Protein AF-A0A1G2RKR9-F1 (afdb_monomer_lite)

Secondary structure (DSSP, 8-state):
----EEEEEEETTTSGGGHHHHHHHHHTT-HHHHSSS-HHHHHHHHHHHHH--TTTHHHHHHHHHHHHHHS--SS--EEEEETTEEEEE-TTT--EEEEEEETTEEEEEEE--TT--HHHHHHHHHHHHHTT---EEEETTEEPPHHHHHHHHHHTTTTSS-PPP-

Foldseek 3Di:
DFFFKKKAWAFPVHCVVVQLLLQCLLCQVPVLQPQQHHSSLLSVLQQCQLPDDPVCNVVSVVVNLVRQVRSPDPFRWDWDDDNSKIWIAGRPQRWIWMWHDDVGTIMTMIGSPLRGDLPSVLSSCVSCVVVVGHMWTDDVPDTDDPVVSVVSNVVVPPPPDDDDDD

Organism: NCBI:txid1802461

Sequence (166 aa):
MRVTKISVHLSDIYDRERVTPALLAAFAPFGSLTEGVDGTTLAEAMIAWVDAKHGDQPGLASELVRLVWSATTDQTANVEVGVSEVTLWTPTSGTAIRLRRYVGGYGVQVDFGPKGSEGRAANILDAARKVGVDFEAYAGEKKVEDAEILGLLQQQGWGKGQPPPG

Structure (mmCIF, N/CA/C/O backbone):
data_AF-A0A1G2RKR9-F1
#
_entry.id   AF-A0A1G2RKR9-F1
#
loop_
_atom_site.group_PDB
_atom_site.id
_atom_site.type_symbol
_atom_site.label_atom_id
_atom_site.label_alt_id
_atom_site.label_comp_id
_atom_site.label_asym_id
_atom_site.label_entity_id
_atom_site.label_seq_id
_atom_site.pdbx_PDB_ins_code
_atom_site.Cartn_x
_atom_site.Cartn_y
_atom_site.Cartn_z
_atom_site.occupancy
_atom_site.B_iso_or_equiv
_atom_site.auth_seq_id
_atom_site.auth_comp_id
_atom_site.auth_asym_id
_atom_site.auth_atom_id
_atom_site.pdbx_PDB_model_num
ATOM 1 N N . MET A 1 1 ? -7.800 2.387 19.316 1.00 70.00 1 MET A N 1
ATOM 2 C CA . MET A 1 1 ? -6.407 1.881 19.272 1.00 70.00 1 MET A CA 1
ATOM 3 C C . MET A 1 1 ? -5.713 2.507 18.075 1.00 70.00 1 MET A C 1
ATOM 5 O O . MET A 1 1 ? -6.077 2.187 16.960 1.00 70.00 1 MET A O 1
ATOM 9 N N . ARG A 1 2 ? -4.718 3.383 18.236 1.00 85.31 2 ARG A N 1
ATOM 10 C CA . ARG A 1 2 ? -4.232 4.182 17.097 1.00 85.31 2 ARG A CA 1
ATOM 11 C C . ARG A 1 2 ? -3.327 3.386 16.141 1.00 85.31 2 ARG A C 1
ATOM 13 O O . ARG A 1 2 ? -2.122 3.336 16.359 1.00 85.31 2 ARG A O 1
ATOM 20 N N . VAL A 1 3 ? -3.884 2.841 15.057 1.00 93.00 3 VAL A N 1
ATOM 21 C CA . VAL A 1 3 ? -3.087 2.236 13.973 1.00 93.00 3 VAL A CA 1
ATOM 22 C C . VAL A 1 3 ? -2.415 3.338 13.156 1.00 93.00 3 VAL A C 1
ATOM 24 O O . VAL A 1 3 ? -3.091 4.141 12.512 1.00 93.00 3 VAL A O 1
ATOM 27 N N . THR A 1 4 ? -1.087 3.397 13.196 1.00 95.38 4 THR A N 1
ATOM 28 C CA . THR A 1 4 ? -0.271 4.387 12.475 1.00 95.38 4 THR A CA 1
ATOM 29 C C . THR A 1 4 ? 0.310 3.834 11.186 1.00 95.38 4 THR A C 1
ATOM 31 O O . THR A 1 4 ? 0.552 4.605 10.266 1.00 95.38 4 THR A O 1
ATOM 34 N N . LYS A 1 5 ? 0.503 2.516 11.089 1.00 96.62 5 LYS A N 1
ATOM 35 C CA . LYS A 1 5 ? 1.093 1.884 9.909 1.00 96.62 5 LYS A CA 1
ATOM 36 C C . LYS A 1 5 ? 0.491 0.507 9.665 1.00 96.62 5 LYS A C 1
ATOM 38 O O . LYS A 1 5 ? 0.199 -0.224 10.608 1.00 96.62 5 LYS A O 1
ATOM 43 N N . ILE A 1 6 ? 0.358 0.158 8.396 1.00 96.62 6 ILE A N 1
ATOM 44 C CA . ILE A 1 6 ? 0.065 -1.184 7.914 1.00 96.62 6 ILE A CA 1
ATOM 45 C C . ILE A 1 6 ? 1.184 -1.608 6.965 1.00 96.62 6 ILE A C 1
ATOM 47 O O . ILE A 1 6 ? 1.618 -0.802 6.143 1.00 96.62 6 ILE A O 1
ATOM 51 N N . SER A 1 7 ? 1.667 -2.843 7.062 1.00 97.19 7 SER A N 1
ATOM 52 C CA . SER A 1 7 ? 2.700 -3.348 6.153 1.00 97.19 7 SER A CA 1
ATOM 53 C C . SER A 1 7 ? 2.606 -4.845 5.911 1.00 97.19 7 SER A C 1
ATOM 55 O O . SER A 1 7 ? 2.241 -5.597 6.808 1.00 97.19 7 SER A O 1
ATOM 57 N N . VAL A 1 8 ? 3.002 -5.274 4.718 1.00 97.25 8 VAL A N 1
ATOM 58 C CA . VAL A 1 8 ? 3.182 -6.684 4.369 1.00 97.25 8 VAL A CA 1
ATOM 59 C C . VAL A 1 8 ? 4.520 -6.876 3.666 1.00 97.25 8 VAL A C 1
ATOM 61 O O . VAL A 1 8 ? 4.976 -6.015 2.906 1.00 97.25 8 VAL A O 1
ATOM 64 N N . HIS A 1 9 ? 5.143 -8.015 3.944 1.00 96.44 9 HIS A N 1
ATOM 65 C CA . HIS A 1 9 ? 6.336 -8.507 3.272 1.00 96.44 9 HIS A CA 1
ATOM 66 C C . HIS A 1 9 ? 5.929 -9.689 2.392 1.00 96.44 9 HIS A C 1
ATOM 68 O O . HIS A 1 9 ? 5.327 -10.636 2.888 1.00 96.44 9 HIS A O 1
ATOM 74 N N . LEU A 1 10 ? 6.243 -9.623 1.101 1.00 96.06 10 LEU A N 1
ATOM 75 C CA . LEU A 1 10 ? 5.870 -10.626 0.106 1.00 96.06 10 LEU A CA 1
ATOM 76 C C . LEU A 1 10 ? 7.140 -11.200 -0.515 1.00 96.06 10 LEU A C 1
ATOM 78 O O . LEU A 1 10 ? 7.953 -10.446 -1.056 1.00 96.06 10 LEU A O 1
ATOM 82 N N . SER A 1 11 ? 7.322 -12.518 -0.445 1.00 93.94 11 SER A N 1
ATOM 83 C CA . SER A 1 11 ? 8.481 -13.170 -1.052 1.00 93.94 11 SER A CA 1
ATOM 84 C C . SER A 1 11 ? 8.392 -13.138 -2.579 1.00 93.94 11 SER A C 1
ATOM 86 O O . SER A 1 11 ? 7.351 -13.450 -3.149 1.00 93.94 11 SER A O 1
ATOM 88 N N . ASP A 1 12 ? 9.500 -12.848 -3.265 1.00 89.06 12 ASP A N 1
ATOM 89 C CA . ASP A 1 12 ? 9.550 -12.891 -4.740 1.00 89.06 12 ASP A CA 1
ATOM 90 C C . ASP A 1 12 ? 9.358 -14.322 -5.282 1.00 89.06 12 ASP A C 1
ATOM 92 O O . ASP A 1 12 ? 8.931 -14.511 -6.416 1.00 89.06 12 ASP A O 1
ATOM 96 N N . ILE A 1 13 ? 9.649 -15.345 -4.469 1.00 86.50 13 ILE A N 1
ATOM 97 C CA . ILE A 1 13 ? 9.535 -16.757 -4.868 1.00 86.50 13 ILE A CA 1
ATOM 98 C C . ILE A 1 13 ? 8.104 -17.273 -4.693 1.00 86.50 13 ILE A C 1
ATOM 100 O O . ILE A 1 13 ? 7.636 -18.055 -5.517 1.00 86.50 13 ILE A O 1
ATOM 104 N N . TYR A 1 14 ? 7.431 -16.866 -3.615 1.00 87.06 14 TYR A N 1
ATOM 105 C CA . TYR A 1 14 ? 6.166 -17.474 -3.190 1.00 87.06 14 TYR A CA 1
ATOM 106 C C . TYR A 1 14 ? 4.950 -16.559 -3.327 1.00 87.06 14 TYR A C 1
ATOM 108 O O . TYR A 1 14 ? 3.834 -17.060 -3.391 1.00 87.06 14 TYR A O 1
ATOM 116 N N . ASP A 1 15 ? 5.154 -15.241 -3.351 1.00 91.69 15 ASP A N 1
ATOM 117 C CA . ASP A 1 15 ? 4.077 -14.260 -3.190 1.00 91.69 15 ASP A CA 1
ATOM 118 C C . ASP A 1 15 ? 4.102 -13.172 -4.269 1.00 91.69 15 ASP A C 1
ATOM 120 O O . ASP A 1 15 ? 3.462 -12.128 -4.121 1.00 91.69 15 ASP A O 1
ATOM 124 N N . ARG A 1 16 ? 4.833 -13.382 -5.370 1.00 89.25 16 ARG A N 1
ATOM 125 C CA . ARG A 1 16 ? 4.938 -12.388 -6.445 1.00 89.25 16 ARG A CA 1
ATOM 126 C C . ARG A 1 16 ? 3.568 -12.044 -7.029 1.00 89.25 16 ARG A C 1
ATOM 128 O O . ARG A 1 16 ? 3.287 -10.866 -7.249 1.00 89.25 16 ARG A O 1
ATOM 135 N N . GLU A 1 17 ? 2.685 -13.027 -7.217 1.00 93.19 17 GLU A N 1
ATOM 136 C CA . GLU A 1 17 ? 1.318 -12.760 -7.681 1.00 93.19 17 GLU A CA 1
ATOM 137 C C . GLU A 1 17 ? 0.471 -11.961 -6.677 1.00 93.19 17 GLU A C 1
ATOM 139 O O . GLU A 1 17 ? -0.547 -11.385 -7.059 1.00 93.19 17 GLU A O 1
ATOM 144 N N . ARG A 1 18 ? 0.888 -11.886 -5.405 1.00 95.62 18 ARG A N 1
ATOM 145 C CA . ARG A 1 18 ? 0.168 -11.171 -4.342 1.00 95.62 18 ARG A CA 1
ATOM 146 C C . ARG A 1 18 ? 0.516 -9.688 -4.262 1.00 95.62 18 ARG A C 1
ATOM 148 O O . ARG A 1 18 ? -0.176 -8.955 -3.559 1.00 95.62 18 ARG A O 1
ATOM 155 N N . VAL A 1 19 ? 1.527 -9.216 -4.998 1.00 96.62 19 VAL A N 1
ATOM 156 C CA . VAL A 1 19 ? 1.935 -7.799 -4.982 1.00 96.62 19 VAL A CA 1
ATOM 157 C C . VAL A 1 19 ? 0.813 -6.891 -5.489 1.00 96.62 19 VAL A C 1
ATOM 159 O O . VAL A 1 19 ? 0.461 -5.925 -4.812 1.00 96.62 19 VAL A O 1
ATOM 162 N N . THR A 1 20 ? 0.192 -7.219 -6.627 1.00 96.81 20 THR A N 1
ATOM 163 C CA . THR A 1 20 ? -0.947 -6.448 -7.154 1.00 96.81 20 THR A CA 1
ATOM 164 C C . THR A 1 20 ? -2.149 -6.478 -6.198 1.00 96.81 20 THR A C 1
ATOM 166 O O . THR A 1 20 ? -2.606 -5.400 -5.816 1.00 96.81 20 THR A O 1
ATOM 169 N N . PRO A 1 21 ? -2.634 -7.644 -5.715 1.00 96.75 21 PRO A N 1
ATOM 170 C CA . PRO A 1 21 ? -3.672 -7.701 -4.682 1.00 96.75 21 PRO A CA 1
ATOM 171 C C . PRO A 1 21 ? -3.361 -6.875 -3.427 1.00 96.75 21 PRO A C 1
ATOM 173 O O . PRO A 1 21 ? -4.245 -6.192 -2.910 1.00 96.75 21 PRO A O 1
ATOM 176 N N . ALA A 1 22 ? -2.111 -6.887 -2.955 1.00 97.44 22 ALA A N 1
ATOM 177 C CA . ALA A 1 22 ? -1.695 -6.108 -1.792 1.00 97.44 22 ALA A CA 1
ATOM 178 C C . ALA A 1 22 ? -1.778 -4.593 -2.043 1.00 97.44 22 ALA A C 1
ATOM 180 O O . ALA A 1 22 ? -2.230 -3.852 -1.169 1.00 97.44 22 ALA A O 1
ATOM 181 N N . LEU A 1 23 ? -1.388 -4.129 -3.235 1.00 96.31 23 LEU A N 1
ATOM 182 C CA . LEU A 1 23 ? -1.521 -2.723 -3.630 1.00 96.31 23 LEU A CA 1
ATOM 183 C C . LEU A 1 23 ? -2.985 -2.306 -3.761 1.00 96.31 23 LEU A C 1
ATOM 185 O O . LEU A 1 23 ? -3.374 -1.277 -3.215 1.00 96.31 23 LEU A O 1
ATOM 189 N N . LEU A 1 24 ? -3.819 -3.130 -4.398 1.00 94.88 24 LEU A N 1
ATOM 190 C CA . LEU A 1 24 ? -5.253 -2.860 -4.516 1.00 94.88 24 LEU A CA 1
ATOM 191 C C . LEU A 1 24 ? -5.929 -2.771 -3.141 1.00 94.88 24 LEU A C 1
ATOM 193 O O . LEU A 1 24 ? -6.718 -1.856 -2.899 1.00 94.88 24 LEU A O 1
ATOM 197 N N . ALA A 1 25 ? -5.572 -3.662 -2.211 1.00 95.38 25 ALA A N 1
ATOM 198 C CA . ALA A 1 25 ? -6.038 -3.578 -0.831 1.00 95.38 25 ALA A CA 1
ATOM 199 C C . ALA A 1 25 ? -5.564 -2.287 -0.141 1.00 95.38 25 ALA A C 1
ATOM 201 O O . ALA A 1 25 ? -6.350 -1.640 0.550 1.00 95.38 25 ALA A O 1
ATOM 202 N N . ALA A 1 26 ? -4.311 -1.875 -0.363 1.00 94.75 26 ALA A N 1
ATOM 203 C CA . ALA A 1 26 ? -3.764 -0.629 0.171 1.00 94.75 26 ALA A CA 1
ATOM 204 C C . ALA A 1 26 ? -4.463 0.623 -0.389 1.00 94.75 26 ALA A C 1
ATOM 206 O O . ALA A 1 26 ? -4.602 1.608 0.336 1.00 94.75 26 ALA A O 1
ATOM 207 N N . PHE A 1 27 ? -4.930 0.593 -1.641 1.00 91.50 27 PHE A N 1
ATOM 208 C CA . PHE A 1 27 ? -5.654 1.701 -2.274 1.00 91.50 27 PHE A CA 1
ATOM 209 C C . PHE A 1 27 ? -7.124 1.784 -1.860 1.00 91.50 27 PHE A C 1
ATOM 211 O O . PHE A 1 27 ? -7.702 2.865 -1.924 1.00 91.50 27 PHE A O 1
ATOM 218 N N . ALA A 1 28 ? -7.720 0.682 -1.396 1.00 90.12 28 ALA A N 1
ATOM 219 C CA . ALA A 1 28 ? -9.157 0.559 -1.149 1.00 90.12 28 ALA A CA 1
ATOM 220 C C . ALA A 1 28 ? -9.813 1.720 -0.363 1.00 90.12 28 ALA A C 1
ATOM 222 O O . ALA A 1 28 ? -10.886 2.167 -0.768 1.00 90.12 28 ALA A O 1
ATOM 223 N N . PRO A 1 29 ? -9.238 2.260 0.735 1.00 88.75 29 PRO A N 1
ATOM 224 C CA . PRO A 1 29 ? -9.866 3.370 1.458 1.00 88.75 29 PRO A CA 1
ATOM 225 C C . PRO A 1 29 ? -9.598 4.752 0.838 1.00 88.75 29 PRO A C 1
ATOM 227 O O . PRO A 1 29 ? -10.061 5.761 1.375 1.00 88.75 29 PRO A O 1
ATOM 230 N N . PHE A 1 30 ? -8.822 4.816 -0.241 1.00 84.94 30 PHE A N 1
ATOM 231 C CA . PHE A 1 30 ? -8.387 6.037 -0.905 1.00 84.94 30 PHE A CA 1
ATOM 232 C C . PHE A 1 30 ? -8.979 6.093 -2.309 1.00 84.94 30 PHE A C 1
ATOM 234 O O . PHE A 1 30 ? -8.240 6.100 -3.289 1.00 84.94 30 PHE A O 1
ATOM 241 N N . GLY A 1 31 ? -10.312 6.162 -2.398 1.00 75.50 31 GLY A N 1
ATOM 242 C CA . GLY A 1 31 ? -11.031 6.279 -3.673 1.00 75.50 31 GLY A CA 1
ATOM 243 C C . GLY A 1 31 ? -10.423 7.337 -4.594 1.00 75.50 31 GLY A C 1
ATOM 244 O O . GLY A 1 31 ? -10.255 7.080 -5.774 1.00 75.50 31 GLY A O 1
ATOM 245 N N . SER A 1 32 ? -9.910 8.442 -4.046 1.00 71.56 32 SER A N 1
ATOM 246 C CA . SER A 1 32 ? -9.219 9.486 -4.809 1.00 71.56 32 SER A CA 1
ATOM 247 C C . SER A 1 32 ? -7.928 9.061 -5.533 1.00 71.56 32 SER A C 1
ATOM 249 O O . SER A 1 32 ? -7.419 9.799 -6.363 1.00 71.56 32 SER A O 1
ATOM 251 N N . LEU A 1 33 ? -7.338 7.911 -5.212 1.00 74.31 33 LEU A N 1
ATOM 252 C CA . LEU A 1 33 ? -6.195 7.363 -5.955 1.00 74.31 33 LEU A CA 1
ATOM 253 C C . LEU A 1 33 ? -6.634 6.504 -7.147 1.00 74.31 33 LEU A C 1
ATOM 255 O O . LEU A 1 33 ? -5.833 6.244 -8.039 1.00 74.31 33 LEU A O 1
ATOM 259 N N . THR A 1 34 ? -7.890 6.061 -7.150 1.00 71.19 34 THR A N 1
ATOM 260 C CA . THR A 1 34 ? -8.468 5.156 -8.154 1.00 71.19 34 THR A CA 1
ATOM 261 C C . THR A 1 34 ? -9.687 5.759 -8.870 1.00 71.19 34 THR A C 1
ATOM 263 O O . THR A 1 34 ? -10.275 5.157 -9.762 1.00 71.19 34 THR A O 1
ATOM 266 N N . GLU A 1 35 ? -10.118 6.955 -8.479 1.00 71.19 35 GLU A N 1
ATOM 267 C CA . GLU A 1 35 ? -11.182 7.716 -9.127 1.00 71.19 35 GLU A CA 1
ATOM 268 C C . GLU A 1 35 ? -10.579 8.452 -10.328 1.00 71.19 35 GLU A C 1
ATOM 270 O O . GLU A 1 35 ? -9.821 9.408 -10.189 1.00 71.19 35 GLU A O 1
ATOM 275 N N . GLY A 1 36 ? -10.878 7.962 -11.532 1.00 67.25 36 GLY A N 1
ATOM 276 C CA . GLY A 1 36 ? -10.346 8.486 -12.797 1.00 67.25 36 GLY A CA 1
ATOM 277 C C . GLY A 1 36 ? -9.210 7.653 -13.403 1.00 67.25 36 GLY A C 1
ATOM 278 O O . GLY A 1 36 ? -8.953 7.775 -14.598 1.00 67.25 36 GLY A O 1
ATOM 279 N N . VAL A 1 37 ? -8.599 6.747 -12.631 1.00 73.62 37 VAL A N 1
ATOM 280 C CA . VAL A 1 37 ? -7.639 5.740 -13.116 1.00 73.62 37 VAL A CA 1
ATOM 281 C C . VAL A 1 37 ? -7.942 4.389 -12.488 1.00 73.62 37 VAL A C 1
ATOM 283 O O . VAL A 1 37 ? -8.136 4.290 -11.285 1.00 73.62 37 VAL A O 1
ATOM 286 N N . ASP A 1 38 ? -7.935 3.329 -13.291 1.00 83.88 38 ASP A N 1
ATOM 287 C CA . ASP A 1 38 ? -8.046 1.965 -12.779 1.00 83.88 38 ASP A CA 1
ATOM 288 C C . ASP A 1 38 ? -6.890 1.650 -11.810 1.00 83.88 38 ASP A C 1
ATOM 290 O O . ASP A 1 38 ? -5.712 1.729 -12.168 1.00 83.88 38 ASP A O 1
ATOM 294 N N . GLY A 1 39 ? -7.229 1.269 -10.573 1.00 87.00 39 GLY A N 1
ATOM 295 C CA . GLY A 1 39 ? -6.255 0.925 -9.535 1.00 87.00 39 GLY A CA 1
ATOM 296 C C . GLY A 1 39 ? -5.302 -0.198 -9.948 1.00 87.00 39 GLY A C 1
ATOM 297 O O . GLY A 1 39 ? -4.163 -0.225 -9.482 1.00 87.00 39 GLY A O 1
ATOM 298 N N . THR A 1 40 ? -5.725 -1.078 -10.862 1.00 91.06 40 THR A N 1
ATOM 299 C CA . THR A 1 40 ? -4.862 -2.123 -11.433 1.00 91.06 40 THR A CA 1
ATOM 300 C C . THR A 1 40 ? -3.771 -1.509 -12.301 1.00 91.06 40 THR A C 1
ATOM 302 O O . THR A 1 40 ? -2.597 -1.801 -12.096 1.00 91.06 40 THR A O 1
ATOM 305 N N . THR A 1 41 ? -4.137 -0.574 -13.183 1.00 91.06 41 THR A N 1
ATOM 306 C CA . THR A 1 41 ? -3.180 0.172 -14.019 1.00 91.06 41 THR A CA 1
ATOM 307 C C . THR A 1 41 ? -2.160 0.928 -13.156 1.00 91.06 41 THR A C 1
ATOM 309 O O . THR A 1 41 ? -0.964 0.927 -13.446 1.00 91.06 41 THR A O 1
ATOM 312 N N . LEU A 1 42 ? -2.605 1.547 -12.054 1.00 90.69 42 LEU A N 1
ATOM 313 C CA . LEU A 1 42 ? -1.703 2.226 -11.119 1.00 90.69 42 LEU A CA 1
ATOM 314 C C . LEU A 1 42 ? -0.757 1.243 -10.405 1.00 90.69 42 LEU A C 1
ATOM 316 O O . LEU A 1 42 ? 0.441 1.514 -10.296 1.00 90.69 42 LEU A O 1
ATOM 320 N N . ALA A 1 43 ? -1.269 0.098 -9.944 1.00 93.56 43 ALA A N 1
ATOM 321 C CA . ALA A 1 43 ? -0.457 -0.940 -9.311 1.00 93.56 43 ALA A CA 1
ATOM 322 C C . ALA A 1 43 ? 0.607 -1.498 -10.271 1.00 93.56 43 ALA A C 1
ATOM 324 O O . ALA A 1 43 ? 1.769 -1.634 -9.887 1.00 93.56 43 ALA A O 1
ATOM 325 N N . GLU A 1 44 ? 0.238 -1.766 -11.523 1.00 94.56 44 GLU A N 1
ATOM 326 C CA . GLU A 1 44 ? 1.154 -2.247 -12.561 1.00 94.56 44 GLU A CA 1
ATOM 327 C C . GLU A 1 44 ? 2.270 -1.241 -12.850 1.00 94.56 44 GLU A C 1
ATOM 329 O O . GLU A 1 44 ? 3.438 -1.629 -12.898 1.00 94.56 44 GLU A O 1
ATOM 334 N N . ALA A 1 45 ? 1.948 0.053 -12.952 1.00 93.25 45 ALA A N 1
ATOM 335 C CA . ALA A 1 45 ? 2.952 1.100 -13.138 1.00 93.25 45 ALA A CA 1
ATOM 336 C C . ALA A 1 45 ? 3.928 1.186 -11.949 1.00 93.25 45 ALA A C 1
ATOM 338 O O . ALA A 1 45 ? 5.138 1.346 -12.137 1.00 93.25 45 ALA A O 1
ATOM 339 N N . MET A 1 46 ? 3.427 1.032 -10.716 1.00 95.06 46 MET A N 1
ATOM 340 C CA . MET A 1 46 ? 4.278 0.989 -9.522 1.00 95.06 46 MET A CA 1
ATOM 341 C C . MET A 1 46 ? 5.208 -0.231 -9.533 1.00 95.06 46 MET A C 1
ATOM 343 O O . MET A 1 46 ? 6.396 -0.095 -9.231 1.00 95.06 46 MET A O 1
ATOM 347 N N . ILE A 1 47 ? 4.694 -1.407 -9.905 1.00 95.75 47 ILE A N 1
ATOM 348 C CA . ILE A 1 47 ? 5.481 -2.645 -10.017 1.00 95.75 47 ILE A CA 1
ATOM 349 C C . ILE A 1 47 ? 6.547 -2.506 -11.107 1.00 95.75 47 ILE A C 1
ATOM 351 O O . ILE A 1 47 ? 7.715 -2.810 -10.861 1.00 95.75 47 ILE A O 1
ATOM 355 N N . ALA A 1 48 ? 6.174 -1.983 -12.278 1.00 94.12 48 ALA A N 1
ATOM 356 C CA . ALA A 1 48 ? 7.094 -1.741 -13.383 1.00 94.12 48 ALA A CA 1
ATOM 357 C C . ALA A 1 48 ? 8.254 -0.833 -12.957 1.00 94.12 48 ALA A C 1
ATOM 359 O O . ALA A 1 48 ? 9.407 -1.141 -13.248 1.00 94.12 48 ALA A O 1
ATOM 360 N N . TRP A 1 49 ? 7.974 0.236 -12.202 1.00 94.62 49 TRP A N 1
ATOM 361 C CA . TRP A 1 49 ? 9.014 1.110 -11.660 1.00 94.62 49 TRP A CA 1
ATOM 362 C C . TRP A 1 49 ? 9.988 0.377 -10.729 1.00 94.62 49 TRP A C 1
ATOM 364 O O . TRP A 1 49 ? 11.204 0.489 -10.904 1.00 94.62 49 TRP A O 1
ATOM 374 N N . VAL A 1 50 ? 9.487 -0.373 -9.739 1.00 94.25 50 VAL A N 1
ATOM 375 C CA . VAL A 1 50 ? 10.373 -1.031 -8.758 1.00 94.25 50 VAL A CA 1
ATOM 376 C C . VAL A 1 50 ? 11.153 -2.208 -9.352 1.00 94.25 50 VAL A C 1
ATOM 378 O O . VAL A 1 50 ? 12.208 -2.573 -8.822 1.00 94.25 50 VAL A O 1
ATOM 381 N N . ASP A 1 51 ? 10.665 -2.771 -10.460 1.00 93.19 51 ASP A N 1
ATOM 382 C CA . ASP A 1 51 ? 11.335 -3.824 -11.223 1.00 93.19 51 ASP A CA 1
ATOM 383 C C . ASP A 1 51 ? 12.306 -3.297 -12.289 1.00 93.19 51 ASP A C 1
ATOM 385 O O . ASP A 1 51 ? 13.187 -4.045 -12.730 1.00 93.19 51 ASP A O 1
ATOM 389 N N . ALA A 1 52 ? 12.178 -2.028 -12.681 1.00 90.25 52 ALA A N 1
ATOM 390 C CA . ALA A 1 52 ? 12.964 -1.430 -13.747 1.00 90.25 52 ALA A CA 1
ATOM 391 C C . ALA A 1 52 ? 14.458 -1.354 -13.423 1.00 90.25 52 ALA A C 1
ATOM 393 O O . ALA A 1 52 ? 14.889 -1.027 -12.312 1.00 90.25 52 ALA A O 1
ATOM 394 N N . LYS A 1 53 ? 15.269 -1.576 -14.459 1.00 81.81 53 LYS A N 1
ATOM 395 C CA . LYS A 1 53 ? 16.696 -1.247 -14.432 1.00 81.81 53 LYS A CA 1
ATOM 396 C C . LYS A 1 53 ? 16.859 0.263 -14.623 1.00 81.81 53 LYS A C 1
ATOM 398 O O . LYS A 1 53 ? 16.019 0.915 -15.235 1.00 81.81 53 LYS A O 1
ATOM 403 N N . HIS A 1 54 ? 17.973 0.819 -14.149 1.00 74.19 54 HIS A N 1
ATOM 404 C CA . HIS A 1 54 ? 18.221 2.269 -14.144 1.00 74.19 54 HIS A CA 1
ATOM 405 C C . HIS A 1 54 ? 17.993 2.991 -15.489 1.00 74.19 54 HIS A C 1
ATOM 407 O O . HIS A 1 54 ? 17.626 4.161 -15.481 1.00 74.19 54 HIS A O 1
ATOM 413 N N . GLY A 1 55 ? 18.190 2.323 -16.632 1.00 73.19 55 GLY A N 1
ATOM 414 C CA . GLY A 1 55 ? 17.992 2.923 -17.958 1.00 73.19 55 GLY A CA 1
ATOM 415 C C . GLY A 1 55 ? 16.529 3.181 -18.343 1.00 73.19 55 GLY A C 1
ATOM 416 O O . GLY A 1 55 ? 16.270 4.106 -19.106 1.00 73.19 55 GLY A O 1
ATOM 417 N N . ASP A 1 56 ? 15.582 2.421 -17.786 1.00 79.50 56 ASP A N 1
ATOM 418 C CA . ASP A 1 56 ? 14.161 2.461 -18.176 1.00 79.50 56 ASP A CA 1
ATOM 419 C C . ASP A 1 56 ? 13.326 3.392 -17.272 1.00 79.50 56 ASP A C 1
ATOM 421 O O . ASP A 1 56 ? 12.189 3.750 -17.581 1.00 79.50 56 ASP A O 1
ATOM 425 N N . GLN A 1 57 ? 13.910 3.823 -16.151 1.00 82.19 57 GLN A N 1
ATOM 426 C CA . GLN A 1 57 ? 13.246 4.611 -15.114 1.00 82.19 57 GLN A CA 1
ATOM 427 C C . GLN A 1 57 ? 12.665 5.952 -15.616 1.00 82.19 57 GLN A C 1
ATOM 429 O O . GLN A 1 57 ? 11.502 6.221 -15.322 1.00 82.19 57 GLN A O 1
ATOM 434 N N . PRO A 1 58 ? 13.355 6.794 -16.413 1.00 80.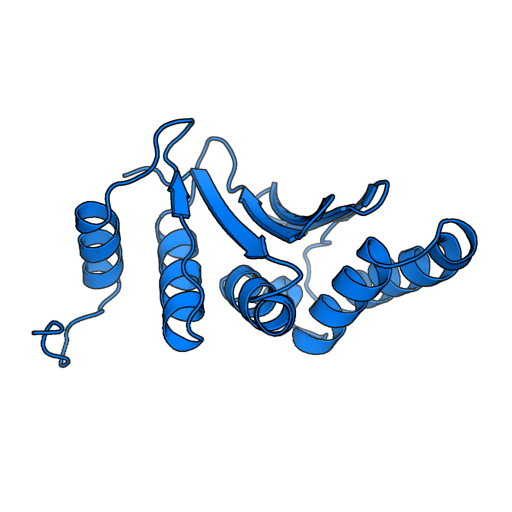50 58 PRO A N 1
ATOM 435 C CA . PRO A 1 58 ? 12.815 8.111 -16.785 1.00 80.50 58 PRO A CA 1
ATOM 436 C C . PRO A 1 58 ? 11.437 8.076 -17.477 1.00 80.50 58 PRO A C 1
ATOM 438 O O . PRO A 1 58 ? 10.586 8.933 -17.215 1.00 80.50 58 PRO A O 1
ATOM 441 N N . GLY A 1 59 ? 11.192 7.068 -18.324 1.00 82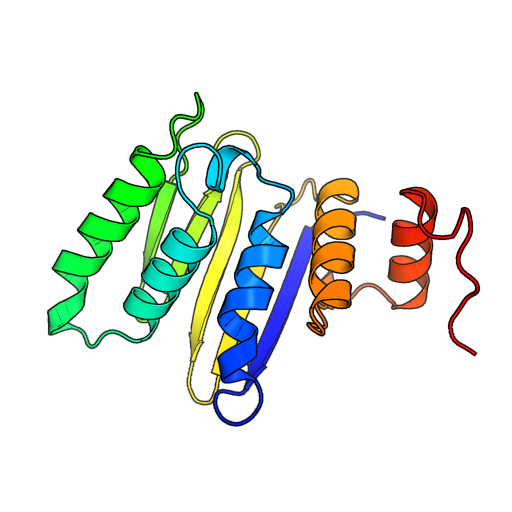.50 59 GLY A N 1
ATOM 442 C CA . GLY A 1 59 ? 9.895 6.872 -18.983 1.00 82.50 59 GLY A CA 1
ATOM 443 C C . GLY A 1 59 ? 8.797 6.456 -18.001 1.00 82.50 59 GLY A C 1
ATOM 444 O O . GLY A 1 59 ? 7.707 7.024 -18.015 1.00 82.50 59 GLY A O 1
ATOM 445 N N . LEU A 1 60 ? 9.121 5.542 -17.085 1.00 88.12 60 LEU A N 1
ATOM 446 C CA . LEU A 1 60 ? 8.193 5.024 -16.076 1.00 88.12 60 LEU A CA 1
ATOM 447 C C . LEU A 1 60 ? 7.824 6.067 -15.012 1.00 88.12 60 LEU A C 1
ATOM 449 O O . LEU A 1 60 ? 6.672 6.128 -14.589 1.00 88.12 60 LEU A O 1
ATOM 453 N N . ALA A 1 61 ? 8.762 6.936 -14.613 1.00 86.19 61 ALA A N 1
ATOM 454 C CA . ALA A 1 61 ? 8.452 8.062 -13.724 1.00 86.19 61 ALA A CA 1
ATOM 455 C C . ALA A 1 61 ? 7.410 8.999 -14.354 1.00 86.19 61 ALA A C 1
ATOM 457 O O . ALA A 1 61 ? 6.463 9.418 -13.690 1.00 86.19 61 ALA A O 1
ATOM 458 N N . SER A 1 62 ? 7.566 9.300 -15.647 1.00 85.38 62 SER A N 1
ATOM 459 C CA . SER A 1 62 ? 6.634 10.163 -16.380 1.00 85.38 62 SER A CA 1
ATOM 460 C C . SER A 1 62 ? 5.244 9.529 -16.487 1.00 85.38 62 SER A C 1
ATOM 462 O O . SER A 1 62 ? 4.234 10.216 -16.343 1.00 85.38 62 SER A O 1
ATOM 464 N N . GLU A 1 63 ? 5.184 8.214 -16.700 1.00 87.75 63 GLU A N 1
ATOM 465 C CA . GLU A 1 63 ? 3.932 7.460 -16.734 1.00 87.75 63 GLU A CA 1
ATOM 466 C C . GLU A 1 63 ? 3.220 7.440 -15.376 1.00 87.75 63 GLU A C 1
ATOM 468 O O . GLU A 1 63 ? 2.025 7.731 -15.321 1.00 87.75 63 GLU A O 1
ATOM 473 N N . LEU A 1 64 ? 3.948 7.180 -14.286 1.00 88.12 64 LEU A N 1
ATOM 474 C CA . LEU A 1 64 ? 3.407 7.214 -12.924 1.00 88.12 64 LEU A CA 1
ATOM 475 C C . LEU A 1 64 ? 2.805 8.580 -12.583 1.00 88.12 64 LEU A C 1
ATOM 477 O O . LEU A 1 64 ? 1.674 8.654 -12.103 1.00 88.12 64 LEU A O 1
ATOM 481 N N . VAL A 1 65 ? 3.532 9.663 -12.874 1.00 85.38 65 VAL A N 1
ATOM 482 C CA . VAL A 1 65 ? 3.034 11.031 -12.661 1.00 85.38 65 VAL A CA 1
ATOM 483 C C . VAL A 1 65 ? 1.782 11.281 -13.498 1.00 85.38 65 VAL A C 1
ATOM 485 O O . VAL A 1 65 ? 0.793 11.794 -12.978 1.00 85.38 65 VAL A O 1
ATOM 488 N N . ARG A 1 66 ? 1.785 10.874 -14.775 1.00 84.62 66 ARG A N 1
ATOM 489 C CA . ARG A 1 66 ? 0.628 11.030 -15.664 1.00 84.62 66 ARG A CA 1
ATOM 490 C C . ARG A 1 66 ? -0.602 10.300 -15.127 1.00 84.62 66 ARG A C 1
ATOM 492 O O . ARG A 1 66 ? -1.676 10.891 -15.128 1.00 84.62 66 ARG A O 1
ATOM 499 N N . LEU A 1 67 ? -0.456 9.049 -14.683 1.00 85.44 67 LEU A N 1
ATOM 500 C CA . LEU A 1 67 ? -1.557 8.266 -14.117 1.00 85.44 67 LEU A CA 1
ATOM 501 C C . LEU A 1 67 ? -2.128 8.960 -12.879 1.00 85.44 67 LEU A C 1
ATOM 503 O O . LEU A 1 67 ? -3.319 9.258 -12.837 1.00 85.44 67 LEU A O 1
ATOM 507 N N . VAL A 1 68 ? -1.274 9.320 -11.923 1.00 79.94 68 VAL A N 1
ATOM 508 C CA . VAL A 1 68 ? -1.714 9.959 -10.676 1.00 79.94 68 VAL A CA 1
ATOM 509 C C . VAL A 1 68 ? -2.360 11.326 -10.917 1.00 79.94 68 VAL A C 1
ATOM 511 O O . VAL A 1 68 ? -3.338 11.658 -10.258 1.00 79.94 68 VAL A O 1
ATOM 514 N N . TRP A 1 69 ? -1.882 12.103 -11.890 1.00 77.44 69 TRP A N 1
ATOM 515 C CA . TRP A 1 69 ? -2.499 13.386 -12.252 1.00 77.44 69 TRP A CA 1
ATOM 516 C C . TRP A 1 69 ? -3.770 13.243 -13.094 1.00 77.44 69 TRP A C 1
ATOM 518 O O . TRP A 1 69 ? -4.590 14.159 -13.118 1.00 77.44 69 TRP A O 1
ATOM 528 N N . SER A 1 70 ? -3.943 12.118 -13.791 1.00 74.94 70 SER A N 1
ATOM 529 C CA . SER A 1 70 ? -5.170 11.816 -14.538 1.00 74.94 70 SER A CA 1
ATOM 530 C C . SER A 1 70 ? -6.295 11.260 -13.668 1.00 74.94 70 SER A C 1
ATOM 532 O O . SER A 1 70 ? -7.445 11.278 -14.103 1.00 74.94 70 SER A O 1
ATOM 534 N N . ALA A 1 71 ? -5.993 10.816 -12.443 1.00 70.88 71 ALA A N 1
ATOM 535 C CA . ALA A 1 71 ? -7.005 10.584 -11.424 1.00 70.88 71 ALA A CA 1
ATOM 536 C C . ALA A 1 71 ? -7.608 11.950 -11.063 1.00 70.88 71 ALA A C 1
ATOM 538 O O . ALA A 1 71 ? -7.057 12.688 -10.248 1.00 70.88 71 ALA A O 1
ATOM 539 N N . THR A 1 72 ? -8.677 12.337 -11.770 1.00 53.03 72 THR A N 1
ATOM 540 C CA . THR A 1 72 ? -9.421 13.601 -11.642 1.00 53.03 72 THR A CA 1
ATOM 541 C C . THR A 1 72 ? -10.069 13.699 -10.272 1.00 53.03 72 THR A C 1
ATOM 543 O O . THR A 1 72 ? -11.280 13.560 -10.114 1.00 53.03 72 THR A O 1
ATOM 546 N N . THR A 1 73 ? -9.242 13.907 -9.266 1.00 54.38 73 THR A N 1
ATOM 547 C CA . THR A 1 73 ? -9.653 14.143 -7.899 1.00 54.38 73 THR A CA 1
ATOM 548 C C . THR A 1 73 ? -9.137 15.517 -7.535 1.00 54.38 73 THR A C 1
ATOM 550 O O . THR A 1 73 ? -8.015 15.885 -7.884 1.00 54.38 73 THR A O 1
ATOM 553 N N . ASP A 1 74 ? -9.971 16.316 -6.872 1.00 49.00 74 ASP A N 1
ATOM 554 C CA . ASP A 1 74 ? -9.693 17.716 -6.508 1.00 49.00 74 ASP A CA 1
ATOM 555 C C . ASP A 1 74 ? -8.530 17.873 -5.503 1.00 49.00 74 ASP A C 1
ATOM 557 O O . ASP A 1 74 ? -8.405 18.870 -4.793 1.00 49.00 74 ASP A O 1
ATOM 561 N N . GLN A 1 75 ? -7.689 16.851 -5.377 1.00 52.62 75 GLN A N 1
ATOM 562 C CA . GLN A 1 75 ? -6.704 16.690 -4.342 1.00 52.62 75 GLN A CA 1
ATOM 563 C C . GLN A 1 75 ? -5.480 15.990 -4.963 1.00 52.62 75 GLN A C 1
ATOM 565 O O . GLN A 1 75 ? -5.473 14.792 -5.220 1.00 52.62 75 GLN A O 1
ATOM 570 N N . THR A 1 76 ? -4.429 16.752 -5.258 1.00 55.78 76 THR A N 1
ATOM 571 C CA . THR A 1 76 ? -3.232 16.258 -5.958 1.00 55.78 76 THR A CA 1
ATOM 572 C C . THR A 1 76 ? -2.429 15.275 -5.105 1.00 55.78 76 THR A C 1
ATOM 574 O O . THR A 1 76 ? -1.808 15.677 -4.121 1.00 55.78 76 THR A O 1
ATOM 577 N N . ALA A 1 77 ? -2.413 13.992 -5.471 1.00 67.81 77 ALA A N 1
ATOM 578 C CA . ALA A 1 77 ? -1.497 13.027 -4.873 1.00 67.81 77 ALA A CA 1
ATOM 579 C C . ALA A 1 77 ? -0.063 13.259 -5.388 1.00 67.81 77 ALA A C 1
ATOM 581 O O . ALA A 1 77 ? 0.155 13.427 -6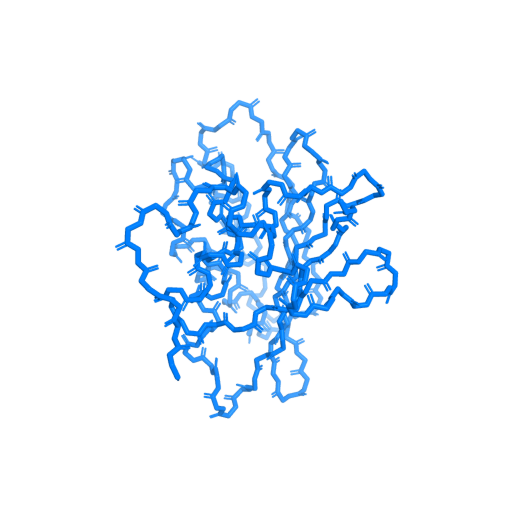.589 1.00 67.81 77 ALA A O 1
ATOM 582 N N . ASN A 1 78 ? 0.921 13.280 -4.483 1.00 80.88 78 ASN A N 1
ATOM 583 C CA . ASN A 1 78 ? 2.332 13.399 -4.864 1.00 80.88 78 ASN A CA 1
ATOM 584 C C . ASN A 1 78 ? 2.936 12.012 -5.085 1.00 80.88 78 ASN A C 1
ATOM 586 O O . ASN A 1 78 ? 2.654 11.082 -4.330 1.00 80.88 78 ASN A O 1
ATOM 590 N N . VAL A 1 79 ? 3.800 11.890 -6.091 1.00 87.94 79 VAL A N 1
ATOM 591 C CA . VAL A 1 79 ? 4.571 10.673 -6.359 1.00 87.94 79 VAL A CA 1
ATOM 592 C C . VAL A 1 79 ? 6.031 10.948 -6.045 1.00 87.94 79 VAL A C 1
ATOM 594 O O . VAL A 1 79 ? 6.634 11.856 -6.613 1.00 87.94 79 VAL A O 1
ATOM 597 N N . GLU A 1 80 ? 6.602 10.147 -5.158 1.00 90.94 80 GLU A N 1
ATOM 598 C CA . GLU A 1 80 ? 8.033 10.125 -4.880 1.00 90.94 80 GLU A CA 1
ATOM 599 C C . GLU A 1 80 ? 8.607 8.802 -5.364 1.00 90.94 80 GLU A C 1
ATOM 601 O O . GLU A 1 80 ? 8.055 7.732 -5.101 1.00 90.94 80 GLU A O 1
ATOM 606 N N . VAL A 1 81 ? 9.730 8.870 -6.070 1.00 89.75 81 VAL A N 1
ATOM 607 C CA . VAL A 1 81 ? 10.407 7.690 -6.595 1.00 89.75 81 VAL A CA 1
ATOM 608 C C . VAL A 1 81 ? 11.844 7.628 -6.097 1.00 89.75 81 VAL A C 1
ATOM 610 O O . VAL A 1 81 ? 12.565 8.625 -6.085 1.00 89.75 81 VAL A O 1
ATOM 613 N N . GLY A 1 82 ? 12.254 6.435 -5.682 1.00 87.69 82 GLY A N 1
ATOM 614 C CA . GLY A 1 82 ? 13.617 6.095 -5.294 1.00 87.69 82 GLY A CA 1
ATOM 615 C C . GLY A 1 82 ? 14.107 4.866 -6.056 1.00 87.69 82 GLY A C 1
ATOM 616 O O . GLY A 1 82 ? 13.388 4.282 -6.870 1.00 87.69 82 GLY A O 1
ATOM 617 N N . VAL A 1 83 ? 15.342 4.442 -5.783 1.00 85.88 83 VAL A N 1
ATOM 618 C CA . VAL A 1 83 ? 15.888 3.213 -6.375 1.00 85.88 83 VAL A CA 1
ATOM 619 C C . VAL A 1 83 ? 15.060 2.020 -5.897 1.00 85.88 83 VAL A C 1
ATOM 621 O O . VAL A 1 83 ? 15.087 1.680 -4.716 1.00 85.88 83 VAL A O 1
ATOM 624 N N . SER A 1 84 ? 14.319 1.406 -6.824 1.00 91.94 84 SER A N 1
ATOM 625 C CA . SER A 1 84 ? 13.438 0.261 -6.558 1.00 91.94 84 SER A CA 1
ATOM 626 C C . SER A 1 84 ? 12.334 0.545 -5.525 1.00 91.94 84 SER A C 1
ATOM 628 O O . SER A 1 84 ? 11.848 -0.365 -4.853 1.00 91.94 84 SER A O 1
ATOM 630 N N . GLU A 1 85 ? 11.928 1.807 -5.389 1.00 94.81 85 GLU A N 1
ATOM 631 C CA . GLU A 1 85 ? 10.875 2.246 -4.472 1.00 94.81 85 GLU A CA 1
ATOM 632 C C . GLU A 1 85 ? 9.995 3.307 -5.133 1.00 94.81 85 GLU A C 1
ATOM 634 O O . GLU A 1 85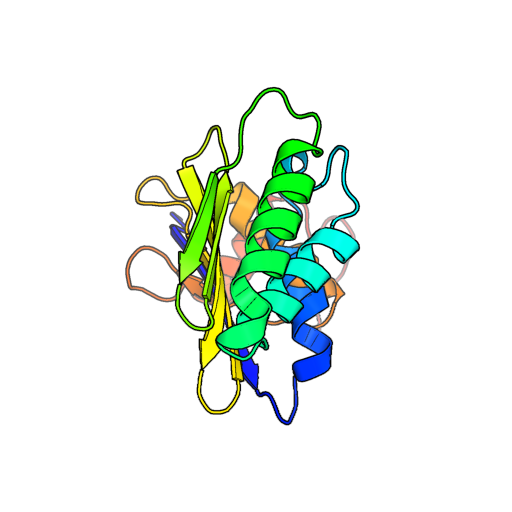 ? 10.495 4.195 -5.825 1.00 94.81 85 GLU A O 1
ATOM 639 N N . VAL A 1 86 ? 8.693 3.238 -4.881 1.00 95.12 86 VAL A N 1
ATOM 640 C CA . VAL A 1 86 ? 7.725 4.280 -5.222 1.00 95.12 86 VAL A CA 1
ATOM 641 C C . VAL A 1 86 ? 6.813 4.529 -4.026 1.00 95.12 86 VAL A C 1
ATOM 643 O O . VAL A 1 86 ? 6.342 3.591 -3.378 1.00 95.12 86 VAL A O 1
ATOM 646 N N . THR A 1 87 ? 6.571 5.800 -3.723 1.00 94.69 87 THR A N 1
ATOM 647 C CA . THR A 1 87 ? 5.662 6.246 -2.670 1.00 94.69 87 THR A CA 1
ATOM 648 C C . THR A 1 87 ? 4.618 7.185 -3.265 1.00 94.69 87 THR A C 1
ATOM 650 O O . THR A 1 87 ? 4.952 8.192 -3.883 1.00 94.69 87 THR A O 1
ATOM 653 N N . LEU A 1 88 ? 3.347 6.857 -3.054 1.00 91.19 88 LEU A N 1
ATOM 654 C CA . LEU A 1 88 ? 2.209 7.720 -3.335 1.00 91.19 88 LEU A CA 1
ATOM 655 C C . LEU A 1 88 ? 1.791 8.429 -2.052 1.00 91.19 88 LEU A C 1
ATOM 657 O O . LEU A 1 88 ? 1.612 7.793 -1.015 1.00 91.19 88 LEU A O 1
ATOM 661 N N . TRP A 1 89 ? 1.572 9.731 -2.126 1.00 88.06 89 TRP A N 1
ATOM 662 C CA . TRP A 1 89 ? 1.089 10.526 -1.009 1.00 88.06 89 TRP A CA 1
ATOM 663 C C . TRP A 1 89 ? -0.347 10.938 -1.247 1.00 88.06 89 TRP A C 1
ATOM 665 O O . TRP A 1 89 ? -0.660 11.616 -2.222 1.00 88.06 89 TRP A O 1
ATOM 675 N N . THR A 1 90 ? -1.222 10.562 -0.322 1.00 82.44 90 THR A N 1
ATOM 676 C CA . THR A 1 90 ? -2.610 11.013 -0.356 1.00 82.44 90 THR A CA 1
ATOM 677 C C . THR A 1 90 ? -2.683 12.518 -0.074 1.00 82.44 90 THR A C 1
ATOM 679 O O . THR A 1 90 ? -2.034 13.013 0.854 1.00 82.44 90 THR A O 1
ATOM 682 N N . PRO A 1 91 ? -3.522 13.243 -0.811 1.00 65.62 91 PRO A N 1
ATOM 683 C CA . PRO A 1 91 ? -3.507 14.701 -0.846 1.00 65.62 91 PRO A CA 1
ATOM 684 C C . PRO A 1 91 ? -4.081 15.394 0.403 1.00 65.62 91 PRO A C 1
ATOM 686 O O . PRO A 1 91 ? -3.590 16.446 0.798 1.00 65.62 91 PRO A O 1
ATOM 689 N N . THR A 1 92 ? -5.095 14.826 1.068 1.00 69.06 92 THR A N 1
ATOM 690 C CA . THR A 1 92 ? -5.708 15.431 2.275 1.00 69.06 92 THR A CA 1
ATOM 691 C C . THR A 1 92 ? -5.051 14.984 3.571 1.00 69.06 92 THR A C 1
ATOM 693 O O . THR A 1 92 ? -4.932 15.756 4.519 1.00 69.06 92 THR A O 1
ATOM 696 N N . SER A 1 93 ? -4.707 13.700 3.661 1.00 71.38 93 SER A N 1
ATOM 697 C CA . SER A 1 93 ? -4.268 13.089 4.918 1.00 71.38 93 SER A CA 1
ATOM 698 C C . SER A 1 93 ? -2.761 13.037 5.099 1.00 71.38 93 SER A C 1
ATOM 700 O O . SER A 1 93 ? -2.320 12.752 6.211 1.00 71.38 93 SER A O 1
ATOM 702 N N . GLY A 1 94 ? -1.981 13.243 4.034 1.00 79.75 94 GLY A N 1
ATOM 703 C CA . GLY A 1 94 ? -0.539 12.998 4.065 1.00 79.75 94 GLY A CA 1
ATOM 704 C C . GLY A 1 94 ? -0.191 11.532 4.348 1.00 79.75 94 GLY A C 1
ATOM 705 O O . GLY A 1 94 ? 0.896 11.243 4.826 1.00 79.75 94 GLY A O 1
ATOM 706 N N . THR A 1 95 ? -1.121 10.602 4.104 1.00 90.19 95 THR A N 1
ATOM 707 C CA . THR A 1 95 ? -0.852 9.161 4.173 1.00 90.19 95 THR A CA 1
ATOM 708 C C . THR A 1 95 ? 0.066 8.761 3.027 1.00 90.19 95 THR A C 1
ATOM 710 O O . THR A 1 95 ? -0.226 9.117 1.884 1.00 90.19 95 THR A O 1
ATOM 713 N N . ALA A 1 96 ? 1.129 8.020 3.330 1.00 93.56 96 ALA A N 1
ATOM 714 C CA . ALA A 1 96 ? 2.057 7.477 2.346 1.00 93.56 96 ALA A CA 1
ATOM 715 C C . ALA A 1 96 ? 1.713 6.017 2.041 1.00 93.56 96 ALA A C 1
ATOM 717 O O . ALA A 1 96 ? 1.599 5.208 2.961 1.00 93.56 96 ALA A O 1
ATOM 718 N N . ILE A 1 97 ? 1.590 5.668 0.766 1.00 94.69 97 ILE A N 1
ATOM 719 C CA . ILE A 1 97 ? 1.432 4.297 0.281 1.00 94.69 97 ILE A CA 1
ATOM 720 C C . ILE A 1 97 ? 2.681 3.954 -0.513 1.00 94.69 97 ILE A C 1
ATOM 722 O O . ILE A 1 97 ? 2.947 4.547 -1.554 1.00 94.69 97 ILE A O 1
ATOM 726 N N . ARG A 1 98 ? 3.469 3.016 -0.008 1.00 96.62 98 ARG A N 1
ATOM 727 C CA . ARG A 1 98 ? 4.789 2.695 -0.534 1.00 96.62 98 ARG A CA 1
ATOM 728 C C . ARG A 1 98 ? 4.832 1.272 -1.052 1.00 96.62 98 ARG A C 1
ATOM 730 O O . ARG A 1 98 ? 4.445 0.346 -0.341 1.00 96.62 98 ARG A O 1
ATOM 737 N N . LEU A 1 99 ? 5.391 1.118 -2.247 1.00 97.75 99 LEU A N 1
ATOM 738 C CA . LEU A 1 99 ? 5.901 -0.143 -2.762 1.00 97.75 99 LEU A CA 1
ATOM 739 C C . LEU A 1 99 ? 7.420 -0.061 -2.820 1.00 97.75 99 LEU A C 1
ATOM 741 O O . LEU A 1 99 ? 7.979 0.853 -3.426 1.00 97.75 99 LEU A O 1
ATOM 745 N N . ARG A 1 100 ? 8.090 -1.045 -2.233 1.00 97.12 100 ARG A N 1
ATOM 746 C CA . ARG A 1 100 ? 9.539 -1.194 -2.330 1.00 97.12 100 ARG A CA 1
ATOM 747 C C . ARG A 1 100 ? 9.889 -2.608 -2.750 1.00 97.12 100 ARG A C 1
ATOM 749 O O . ARG A 1 100 ? 9.361 -3.561 -2.183 1.00 97.12 100 ARG A O 1
ATOM 756 N N . ARG A 1 101 ? 10.842 -2.742 -3.665 1.00 95.19 101 ARG A N 1
ATOM 757 C CA . ARG A 1 101 ? 11.523 -4.005 -3.940 1.00 95.19 101 ARG A CA 1
ATOM 758 C C . ARG A 1 101 ? 12.847 -4.055 -3.183 1.00 95.19 101 ARG A C 1
ATOM 760 O O . ARG A 1 101 ? 13.581 -3.070 -3.100 1.00 95.19 101 ARG A O 1
ATOM 767 N N . TYR A 1 102 ? 13.154 -5.211 -2.619 1.00 92.62 102 TYR A N 1
ATOM 768 C CA . TYR A 1 102 ? 14.442 -5.512 -2.000 1.00 92.62 102 TYR A CA 1
ATOM 769 C C . TYR A 1 102 ? 14.866 -6.930 -2.394 1.00 92.62 102 TYR A C 1
ATOM 771 O O . TYR A 1 102 ? 14.148 -7.649 -3.090 1.00 92.62 102 TYR A O 1
ATOM 779 N N . VAL A 1 103 ? 16.069 -7.333 -1.986 1.00 90.50 103 VAL A N 1
ATOM 780 C CA . VAL A 1 103 ? 16.586 -8.669 -2.298 1.00 90.50 103 VAL A CA 1
ATOM 781 C C . VAL A 1 103 ? 15.654 -9.727 -1.705 1.00 90.50 103 VAL A C 1
ATOM 783 O O . VAL A 1 103 ? 15.530 -9.829 -0.489 1.00 90.50 103 VAL A O 1
ATOM 786 N N . GLY A 1 104 ? 15.013 -10.509 -2.574 1.00 90.19 104 GLY A N 1
ATOM 787 C CA . GLY A 1 104 ? 14.144 -11.621 -2.187 1.00 90.19 104 GLY A CA 1
ATOM 788 C C . GLY A 1 104 ? 12.661 -11.284 -2.004 1.00 90.19 104 GLY A C 1
ATOM 789 O O . GLY A 1 104 ? 11.903 -12.198 -1.680 1.00 90.19 104 GLY A O 1
ATOM 790 N N . GLY A 1 105 ? 12.217 -10.040 -2.230 1.00 95.12 105 GLY A N 1
ATOM 791 C CA . GLY A 1 105 ? 10.793 -9.725 -2.089 1.00 95.12 105 GLY A CA 1
ATOM 792 C C . GLY A 1 105 ? 10.364 -8.277 -2.315 1.00 95.12 105 GLY A C 1
ATOM 793 O O . GLY A 1 105 ? 11.127 -7.410 -2.755 1.00 95.12 105 GLY A O 1
ATOM 794 N N . TYR A 1 106 ? 9.098 -8.044 -1.975 1.00 97.62 106 TYR A N 1
ATOM 795 C CA . TYR A 1 106 ? 8.383 -6.778 -2.069 1.00 97.62 106 TYR A CA 1
ATOM 796 C C . TYR A 1 106 ? 7.818 -6.370 -0.710 1.00 97.62 106 TYR A C 1
ATOM 798 O O . TYR A 1 106 ? 7.433 -7.203 0.111 1.00 97.62 106 TYR A O 1
ATOM 806 N N . GLY A 1 107 ? 7.790 -5.073 -0.446 1.00 97.62 107 GLY A N 1
ATOM 807 C CA . GLY A 1 107 ? 7.174 -4.490 0.736 1.00 97.62 107 GLY A CA 1
ATOM 808 C C . GLY A 1 107 ? 6.088 -3.529 0.300 1.00 97.62 107 GLY A C 1
ATOM 809 O O . GLY A 1 107 ? 6.390 -2.565 -0.407 1.00 97.62 107 GLY A O 1
ATOM 810 N N . VAL A 1 108 ? 4.853 -3.780 0.731 1.00 98.12 108 VAL A N 1
ATOM 811 C CA . VAL A 1 108 ? 3.754 -2.816 0.603 1.00 98.12 108 VAL A CA 1
ATOM 812 C C . VAL A 1 108 ? 3.481 -2.242 1.983 1.00 98.12 108 VAL A C 1
ATOM 814 O O . VAL A 1 108 ? 3.274 -2.987 2.940 1.00 98.12 108 VAL A O 1
ATOM 817 N N . GLN A 1 109 ? 3.506 -0.918 2.099 1.00 97.81 109 GLN A N 1
ATOM 818 C CA . GLN A 1 109 ? 3.298 -0.211 3.358 1.00 97.81 109 GLN 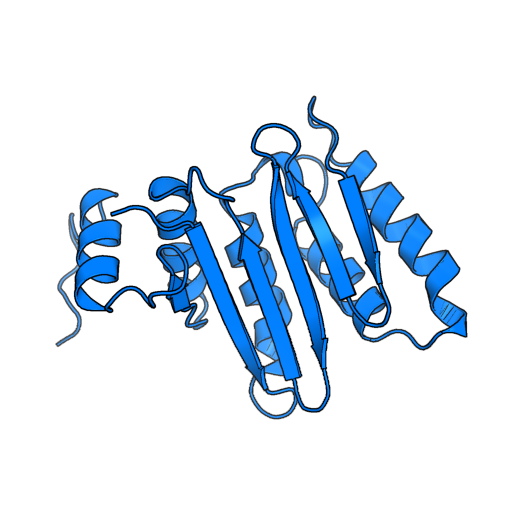A CA 1
ATOM 819 C C . GLN A 1 109 ? 2.319 0.946 3.171 1.00 97.81 109 GLN A C 1
ATOM 821 O O . GLN A 1 109 ? 2.421 1.695 2.206 1.00 97.81 109 GLN A O 1
ATOM 826 N N . VAL A 1 110 ? 1.430 1.137 4.141 1.00 96.62 110 VAL A N 1
ATOM 827 C CA . VAL A 1 110 ? 0.601 2.334 4.288 1.00 96.62 110 VAL A CA 1
ATOM 828 C C . VAL A 1 110 ? 0.930 2.991 5.623 1.00 96.62 110 VAL A C 1
ATOM 830 O O . VAL A 1 110 ? 0.749 2.384 6.676 1.00 96.62 110 VAL A O 1
ATOM 833 N N . ASP A 1 111 ? 1.432 4.220 5.585 1.00 95.75 111 ASP A N 1
ATOM 834 C CA . ASP A 1 111 ? 1.768 5.022 6.760 1.00 95.75 111 ASP A CA 1
ATOM 835 C C . ASP A 1 111 ? 0.775 6.178 6.904 1.00 95.75 111 ASP A C 1
ATOM 837 O O . ASP A 1 111 ? 0.755 7.114 6.104 1.00 95.75 111 ASP A O 1
ATOM 841 N N . PHE A 1 112 ? -0.067 6.108 7.933 1.00 93.62 112 PHE A N 1
ATOM 842 C CA . PHE A 1 112 ? -1.076 7.120 8.241 1.00 93.62 112 PHE A CA 1
ATOM 843 C C . PHE A 1 112 ? -0.510 8.318 9.020 1.00 93.62 112 PHE A C 1
ATOM 845 O O . PHE A 1 112 ? -1.255 9.247 9.351 1.00 93.62 112 PHE A O 1
ATOM 852 N N . GLY A 1 113 ? 0.778 8.293 9.364 1.00 90.88 113 GLY A N 1
ATOM 853 C CA . GLY A 1 113 ? 1.433 9.287 10.196 1.00 90.88 113 GLY A CA 1
ATOM 854 C C . GLY A 1 113 ? 1.013 9.221 11.674 1.00 90.88 113 GLY A C 1
ATOM 855 O O . GLY A 1 113 ? 0.286 8.321 12.110 1.00 90.88 113 GLY A O 1
ATOM 856 N N . PRO A 1 114 ? 1.425 10.211 12.487 1.00 88.50 114 PRO A N 1
ATOM 857 C CA . PRO A 1 114 ? 1.260 10.184 13.946 1.00 88.50 114 PRO A CA 1
ATOM 858 C C . PRO A 1 114 ? -0.201 10.267 14.413 1.00 88.50 114 PRO A C 1
ATOM 860 O O . PRO A 1 114 ? -0.519 9.916 15.556 1.00 88.50 114 PRO A O 1
ATOM 863 N N . LYS A 1 115 ? -1.099 10.744 13.541 1.00 86.38 115 LYS A N 1
ATOM 864 C CA . LYS A 1 115 ? -2.543 10.776 13.804 1.00 86.38 115 LYS A CA 1
ATOM 865 C C . LYS A 1 115 ? -3.174 9.388 13.672 1.00 86.38 115 LYS A C 1
ATOM 867 O O . LYS A 1 115 ? -4.148 9.117 14.370 1.00 86.38 115 LYS A O 1
ATOM 872 N N . GLY A 1 116 ? -2.582 8.507 12.866 1.00 90.12 116 GLY A N 1
ATOM 873 C CA . GLY A 1 116 ? -3.123 7.186 12.581 1.00 90.12 116 GLY A CA 1
ATOM 874 C C . GLY A 1 116 ? -4.462 7.224 11.843 1.00 90.12 116 GLY A C 1
ATOM 875 O O . GLY A 1 116 ? -5.041 8.286 11.602 1.00 90.12 116 GLY A O 1
ATOM 876 N N . SER A 1 117 ? -4.973 6.050 11.482 1.00 91.50 117 SER A N 1
ATOM 877 C CA . SER A 1 117 ? -6.327 5.916 10.944 1.00 91.50 117 SER A CA 1
ATOM 878 C C . SER A 1 117 ? -6.881 4.510 11.152 1.00 91.50 117 SER A C 1
ATOM 880 O O . SER A 1 117 ? -6.656 3.615 10.345 1.00 91.50 117 SER A O 1
ATOM 882 N N . GLU A 1 118 ? -7.658 4.322 12.220 1.00 90.50 118 GLU A N 1
ATOM 883 C CA . GLU A 1 118 ? -8.300 3.035 12.536 1.00 90.50 118 GLU A CA 1
ATOM 884 C C . GLU A 1 118 ? -9.268 2.594 11.432 1.00 90.50 118 GLU A C 1
ATOM 886 O O . GLU A 1 118 ? -9.241 1.446 11.002 1.00 90.50 118 GLU A O 1
ATOM 891 N N . GLY A 1 119 ? -10.076 3.525 10.917 1.00 90.12 119 GLY A N 1
ATOM 892 C CA . GLY A 1 119 ? -11.073 3.204 9.900 1.00 90.12 119 GLY A CA 1
ATOM 893 C C . GLY A 1 119 ? -10.468 2.800 8.555 1.00 90.12 119 GLY A C 1
ATOM 894 O O . GLY A 1 119 ? -10.926 1.850 7.927 1.00 90.12 119 GLY A O 1
ATOM 895 N N . ARG A 1 120 ? -9.404 3.484 8.118 1.00 91.38 120 ARG A N 1
ATOM 896 C CA . ARG A 1 120 ? -8.703 3.112 6.880 1.00 91.38 120 ARG A CA 1
ATOM 897 C C . ARG A 1 120 ? -7.883 1.846 7.063 1.00 91.38 120 ARG A C 1
ATOM 899 O O . ARG A 1 120 ? -7.824 1.036 6.146 1.00 91.38 120 ARG A O 1
ATOM 906 N N . ALA A 1 121 ? -7.296 1.665 8.245 1.00 93.62 121 ALA A N 1
ATOM 907 C CA . ALA A 1 121 ? -6.595 0.443 8.589 1.00 93.62 121 ALA A CA 1
ATOM 908 C C . ALA A 1 121 ? -7.510 -0.782 8.481 1.00 93.62 121 ALA A C 1
ATOM 910 O O . ALA A 1 121 ? -7.163 -1.749 7.810 1.00 93.62 121 ALA A O 1
ATOM 911 N N . ALA A 1 122 ? -8.701 -0.706 9.075 1.00 92.12 122 ALA A N 1
ATOM 912 C CA . ALA A 1 122 ? -9.709 -1.756 8.995 1.00 92.12 122 ALA A CA 1
ATOM 913 C C . ALA A 1 122 ? -10.102 -2.080 7.545 1.00 92.12 122 ALA A C 1
ATOM 915 O O . ALA A 1 122 ? -10.085 -3.247 7.166 1.00 92.12 122 ALA A O 1
ATOM 916 N N . ASN A 1 123 ? -10.367 -1.057 6.722 1.00 92.62 123 ASN A N 1
ATOM 917 C CA . ASN A 1 123 ? -10.712 -1.241 5.309 1.00 92.62 123 ASN A CA 1
ATOM 918 C C . ASN A 1 123 ? -9.607 -1.974 4.529 1.00 92.62 123 ASN A C 1
ATOM 920 O O . ASN A 1 123 ? -9.910 -2.852 3.726 1.00 92.62 123 ASN A O 1
ATOM 924 N N . ILE A 1 124 ? -8.333 -1.634 4.767 1.00 94.88 124 ILE A N 1
ATOM 925 C CA . ILE A 1 124 ? -7.194 -2.298 4.108 1.00 94.88 124 ILE A CA 1
ATOM 926 C C . ILE A 1 124 ? -7.082 -3.749 4.573 1.00 94.88 124 ILE A C 1
ATOM 928 O O . ILE A 1 124 ? -6.931 -4.642 3.745 1.00 94.88 124 ILE A O 1
ATOM 932 N N . LEU A 1 125 ? -7.179 -3.998 5.884 1.00 94.69 125 LEU A N 1
ATOM 933 C CA . LEU A 1 125 ? -7.092 -5.346 6.454 1.00 94.69 125 LEU A CA 1
ATOM 934 C C . LEU A 1 125 ? -8.236 -6.244 5.960 1.00 94.69 125 LEU A C 1
ATOM 936 O O . LEU A 1 125 ? -8.006 -7.408 5.640 1.00 94.69 125 LEU A O 1
ATOM 940 N N . ASP A 1 126 ? -9.451 -5.706 5.852 1.00 92.06 126 ASP A N 1
ATOM 941 C CA . ASP A 1 126 ? -10.602 -6.403 5.272 1.00 92.06 126 ASP A CA 1
ATOM 942 C C . ASP A 1 126 ? -10.391 -6.718 3.783 1.00 92.06 126 ASP A C 1
ATOM 944 O O . ASP A 1 126 ? -10.532 -7.870 3.362 1.00 92.06 126 ASP A O 1
ATOM 948 N N . ALA A 1 127 ? -10.007 -5.714 2.987 1.00 93.38 127 ALA A N 1
ATOM 949 C CA . ALA A 1 127 ? -9.749 -5.887 1.559 1.00 93.38 127 ALA A CA 1
ATOM 950 C C . ALA A 1 127 ? -8.648 -6.926 1.305 1.00 93.38 127 ALA A C 1
ATOM 952 O O . ALA A 1 127 ? -8.812 -7.794 0.450 1.00 93.38 127 ALA A O 1
ATOM 953 N N . ALA A 1 128 ? -7.567 -6.881 2.086 1.00 93.50 128 ALA A N 1
ATOM 954 C CA . ALA A 1 128 ? -6.437 -7.791 1.967 1.00 93.50 128 ALA A CA 1
ATOM 955 C C . ALA A 1 128 ? -6.804 -9.241 2.317 1.00 93.50 128 ALA A C 1
ATOM 957 O O . ALA A 1 128 ? -6.474 -10.158 1.565 1.00 93.50 128 ALA A O 1
ATOM 958 N N . ARG A 1 129 ? -7.565 -9.458 3.399 1.00 91.31 129 ARG A N 1
ATOM 959 C CA . ARG A 1 129 ? -8.020 -10.802 3.798 1.00 91.31 129 ARG A CA 1
ATOM 960 C C . ARG A 1 129 ? -8.875 -11.470 2.725 1.00 91.31 129 ARG A C 1
ATOM 962 O O . ARG A 1 129 ? -8.714 -12.661 2.473 1.00 91.31 129 ARG A O 1
ATOM 969 N N . LYS A 1 130 ? -9.743 -10.710 2.051 1.00 91.38 130 LYS A N 1
ATOM 970 C CA . LYS A 1 130 ? -10.584 -11.217 0.948 1.00 91.38 130 LYS A CA 1
ATOM 971 C C . LYS A 1 130 ? -9.774 -11.732 -0.242 1.00 91.38 130 LYS A C 1
ATOM 973 O O . LYS A 1 130 ? -10.273 -12.568 -0.989 1.00 91.38 130 LYS A O 1
ATOM 978 N N . VAL A 1 131 ? -8.543 -11.248 -0.406 1.00 89.56 131 VAL A N 1
ATOM 979 C CA . VAL A 1 131 ? -7.628 -11.635 -1.489 1.00 89.56 131 VAL A CA 1
ATOM 980 C C . VAL A 1 131 ? -6.430 -12.456 -0.994 1.00 89.56 131 VAL A C 1
ATOM 982 O O . VAL A 1 131 ? -5.480 -12.663 -1.743 1.00 89.56 131 VAL A O 1
ATOM 985 N N . GLY A 1 132 ? -6.469 -12.943 0.252 1.00 90.69 132 GLY A N 1
ATOM 986 C CA . GLY A 1 132 ? -5.434 -13.812 0.818 1.00 90.69 132 GLY A CA 1
ATOM 987 C C . GLY A 1 132 ? -4.096 -13.116 1.090 1.00 90.69 132 GLY A C 1
ATOM 988 O O . GLY A 1 132 ? -3.045 -13.744 0.965 1.00 90.69 132 GLY A O 1
ATOM 989 N N . VAL A 1 133 ? -4.108 -11.824 1.423 1.00 94.31 133 VAL A N 1
ATOM 990 C CA . VAL A 1 133 ? -2.912 -11.069 1.824 1.00 94.31 133 VAL A CA 1
ATOM 991 C C . VAL A 1 133 ? -2.986 -10.730 3.311 1.00 94.31 133 VAL A C 1
ATOM 993 O O . VAL A 1 133 ? -3.936 -10.092 3.765 1.00 94.31 133 VAL A O 1
ATOM 996 N N . ASP A 1 134 ? -1.949 -11.106 4.058 1.00 92.38 134 ASP A N 1
ATOM 997 C CA . ASP A 1 134 ? -1.877 -10.903 5.506 1.00 92.38 134 ASP A CA 1
ATOM 998 C C . ASP A 1 134 ? -1.011 -9.691 5.847 1.00 92.38 134 ASP A C 1
ATOM 1000 O O . ASP A 1 134 ? 0.209 -9.766 5.993 1.00 92.38 134 ASP A O 1
ATOM 1004 N N . PHE A 1 135 ? -1.661 -8.538 5.966 1.00 96.00 135 PHE A N 1
ATOM 1005 C CA . PHE A 1 135 ? -1.015 -7.324 6.439 1.00 96.00 135 PHE A CA 1
ATOM 1006 C C . PHE A 1 135 ? -0.870 -7.312 7.960 1.00 96.00 135 PHE A C 1
ATOM 1008 O O . PHE A 1 135 ? -1.795 -7.631 8.707 1.00 96.00 135 PHE A O 1
ATOM 1015 N N . GLU A 1 136 ? 0.272 -6.820 8.419 1.00 96.06 136 GLU A N 1
ATOM 1016 C CA . GLU A 1 136 ? 0.513 -6.492 9.814 1.00 96.06 136 GLU A CA 1
ATOM 1017 C C . GLU A 1 136 ? 0.122 -5.037 10.089 1.00 96.06 136 GLU A C 1
ATOM 1019 O O . GLU A 1 136 ? 0.412 -4.141 9.293 1.00 96.06 136 GLU A O 1
ATOM 1024 N N . ALA A 1 137 ? -0.497 -4.783 11.242 1.00 96.12 137 ALA A N 1
ATOM 1025 C CA . ALA A 1 137 ? -0.836 -3.441 11.705 1.00 96.12 137 ALA A CA 1
ATOM 1026 C C . ALA A 1 137 ? 0.069 -3.015 12.868 1.00 96.12 137 ALA A C 1
ATOM 1028 O O . ALA A 1 137 ? 0.490 -3.833 13.683 1.00 96.12 137 ALA A O 1
ATOM 1029 N N . TYR A 1 138 ? 0.351 -1.719 12.959 1.00 95.88 138 TYR A N 1
ATOM 1030 C CA . TYR A 1 138 ? 1.260 -1.138 13.943 1.00 95.88 138 TYR A CA 1
ATOM 1031 C C . TYR A 1 138 ? 0.664 0.121 14.573 1.00 95.88 138 TYR A C 1
ATOM 1033 O O . TYR A 1 138 ? 0.075 0.955 13.880 1.00 95.88 138 TYR A O 1
ATOM 1041 N N . ALA A 1 139 ? 0.876 0.279 15.879 1.00 93.00 139 ALA A N 1
ATOM 1042 C CA . ALA A 1 139 ? 0.590 1.478 16.657 1.00 93.00 139 ALA A CA 1
ATOM 1043 C C . ALA A 1 139 ? 1.917 2.073 17.161 1.00 93.00 139 ALA A C 1
ATOM 1045 O O . ALA A 1 139 ? 2.490 1.623 18.155 1.00 93.00 139 ALA A O 1
ATOM 1046 N N . GLY A 1 140 ? 2.442 3.059 16.432 1.00 90.38 140 GLY A N 1
ATOM 1047 C CA . GLY A 1 140 ?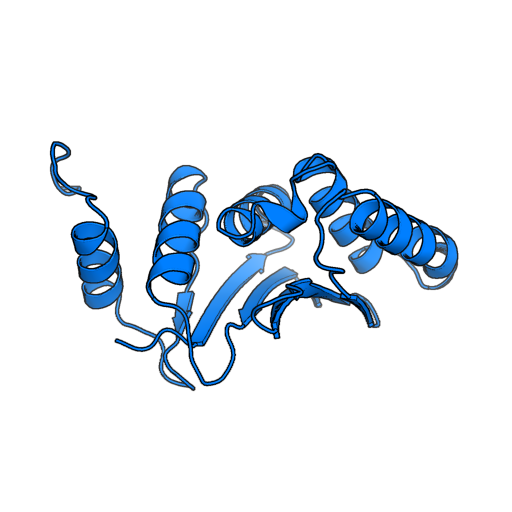 3.838 3.473 16.556 1.00 90.38 140 GLY A CA 1
ATOM 1048 C C . GLY A 1 140 ? 4.768 2.346 16.104 1.00 90.38 140 GLY A C 1
ATOM 1049 O O . GLY A 1 140 ? 4.644 1.843 14.988 1.00 90.38 140 GLY A O 1
ATOM 1050 N N . GLU A 1 141 ? 5.678 1.933 16.982 1.00 89.56 141 GLU A N 1
ATOM 1051 C CA . GLU A 1 141 ? 6.606 0.819 16.734 1.00 89.56 141 GLU A CA 1
ATOM 1052 C C . GLU A 1 141 ? 6.041 -0.543 17.165 1.00 89.56 141 GLU A C 1
ATOM 1054 O O . GLU A 1 141 ? 6.566 -1.585 16.775 1.00 89.56 141 GLU A O 1
ATOM 1059 N N . LYS A 1 142 ? 4.953 -0.562 17.948 1.00 92.56 142 LYS A N 1
ATOM 1060 C CA . LYS A 1 142 ? 4.364 -1.804 18.457 1.00 92.56 142 LYS A CA 1
ATOM 1061 C C . LYS A 1 142 ? 3.466 -2.438 17.392 1.00 92.56 142 LYS A C 1
ATOM 1063 O O . LYS A 1 142 ? 2.536 -1.789 16.912 1.00 92.56 142 LYS A O 1
ATOM 1068 N N . LYS A 1 143 ? 3.703 -3.713 17.070 1.00 93.62 143 LYS A N 1
ATOM 1069 C CA . LYS A 1 143 ? 2.760 -4.526 16.288 1.00 93.62 143 LYS A CA 1
ATOM 1070 C C . LYS A 1 143 ? 1.462 -4.709 17.083 1.00 93.62 143 LYS A C 1
ATOM 1072 O O . LYS A 1 143 ? 1.498 -5.020 18.273 1.00 93.62 143 LYS A O 1
ATOM 1077 N N . VAL A 1 144 ? 0.339 -4.470 16.423 1.00 92.31 144 VAL A N 1
ATOM 1078 C CA . VAL A 1 144 ? -1.007 -4.671 16.966 1.00 92.31 144 VAL A CA 1
ATOM 1079 C C . VAL A 1 144 ? -1.309 -6.166 16.995 1.00 92.31 144 VAL A C 1
ATOM 1081 O O . VAL A 1 144 ? -0.960 -6.884 16.058 1.00 92.31 144 VAL A O 1
ATOM 1084 N N . GLU A 1 145 ? -1.939 -6.633 18.069 1.00 90.12 145 GLU A N 1
ATOM 1085 C CA . GLU A 1 145 ? -2.252 -8.053 18.232 1.00 90.12 145 GLU A CA 1
ATOM 1086 C C . GLU A 1 145 ? -3.453 -8.467 17.369 1.00 90.12 145 GLU A C 1
ATOM 1088 O O . GLU A 1 145 ? -4.391 -7.694 17.157 1.00 90.12 145 GLU A O 1
ATOM 1093 N N . ASP A 1 146 ? -3.469 -9.719 16.909 1.00 83.62 146 ASP A N 1
ATOM 1094 C CA . ASP A 1 146 ? -4.524 -10.225 16.020 1.00 83.62 146 ASP A CA 1
ATOM 1095 C C . ASP A 1 146 ? -5.924 -10.118 16.644 1.00 83.62 146 ASP A C 1
ATOM 1097 O O . ASP A 1 146 ? -6.899 -9.834 15.947 1.00 83.62 146 ASP A O 1
ATOM 1101 N N . ALA A 1 147 ? -6.033 -10.281 17.967 1.00 84.69 147 ALA A N 1
ATOM 1102 C CA . ALA A 1 147 ? -7.285 -10.100 18.700 1.00 84.69 147 ALA A CA 1
ATOM 1103 C C . ALA A 1 147 ? -7.803 -8.653 18.620 1.00 84.69 147 ALA A C 1
ATOM 1105 O O . ALA A 1 147 ? -9.005 -8.428 18.463 1.00 84.69 147 ALA A O 1
ATOM 1106 N N . GLU A 1 148 ? -6.904 -7.668 18.674 1.00 84.31 148 GLU A N 1
ATOM 1107 C CA . GLU A 1 148 ? -7.256 -6.254 18.543 1.00 84.31 148 GLU A CA 1
ATOM 1108 C C . GLU A 1 148 ? -7.655 -5.913 17.099 1.00 84.31 148 GLU A C 1
ATOM 1110 O O . GLU A 1 148 ? -8.611 -5.163 16.882 1.00 84.31 148 GLU A O 1
ATOM 1115 N N . ILE A 1 149 ? -6.989 -6.519 16.106 1.00 84.06 149 ILE A N 1
ATOM 1116 C CA . ILE A 1 149 ? -7.374 -6.417 14.688 1.00 84.06 149 ILE A CA 1
ATOM 1117 C C . ILE A 1 149 ? -8.783 -6.981 14.468 1.00 84.06 149 ILE A C 1
ATOM 1119 O O . ILE A 1 149 ? -9.606 -6.349 13.805 1.00 84.06 149 ILE A O 1
ATOM 1123 N N . LEU A 1 150 ? -9.088 -8.149 15.039 1.00 82.94 150 LEU A N 1
ATOM 1124 C CA . LEU A 1 150 ? -10.419 -8.753 14.943 1.00 82.94 150 LEU A CA 1
ATOM 1125 C C . LEU A 1 150 ? -11.493 -7.865 15.579 1.00 82.94 150 LEU A C 1
ATOM 1127 O O . LEU A 1 150 ? -12.544 -7.661 14.972 1.00 82.94 150 LEU A O 1
ATOM 1131 N N . GLY A 1 151 ? -11.217 -7.291 16.753 1.00 83.00 151 GLY A N 1
ATOM 1132 C CA . GLY A 1 151 ? -12.123 -6.338 17.397 1.00 83.00 151 GLY A CA 1
ATOM 1133 C C . GLY A 1 151 ? -12.379 -5.092 16.541 1.00 83.00 151 GLY A C 1
ATOM 1134 O O . GLY A 1 151 ? -13.518 -4.638 16.430 1.00 83.00 151 GLY A O 1
ATOM 1135 N N . LEU A 1 152 ? -11.343 -4.573 15.880 1.00 82.75 152 LEU A N 1
ATOM 1136 C CA . LEU A 1 152 ? -11.433 -3.423 14.976 1.00 82.75 152 LEU A CA 1
ATOM 1137 C C . LEU A 1 152 ? -12.274 -3.728 13.725 1.00 82.75 152 LEU A C 1
ATOM 1139 O O . LEU A 1 152 ? -13.130 -2.922 13.355 1.00 82.75 152 LEU A O 1
ATOM 1143 N N . LEU A 1 153 ? -12.103 -4.906 13.120 1.00 82.19 153 LEU A N 1
ATOM 1144 C CA . LEU A 1 153 ? -12.949 -5.345 12.005 1.00 82.19 153 LEU A CA 1
ATOM 1145 C C . LEU A 1 153 ? -14.415 -5.475 12.448 1.00 82.19 153 LEU A C 1
ATOM 1147 O O . LEU A 1 153 ? -15.311 -4.947 11.788 1.00 82.19 153 LEU A O 1
ATOM 1151 N N . GLN A 1 154 ? -14.673 -6.095 13.604 1.00 81.94 154 GLN A N 1
ATOM 1152 C CA . GLN A 1 154 ? -16.033 -6.264 14.132 1.00 81.94 154 GLN A CA 1
ATOM 1153 C C . GLN A 1 154 ? -16.760 -4.931 14.361 1.00 81.94 154 GLN A C 1
ATOM 1155 O O . GLN A 1 154 ? -17.944 -4.801 14.043 1.00 81.94 154 GLN A O 1
ATOM 1160 N N . GLN A 1 155 ? -16.051 -3.908 14.849 1.00 76.56 155 GLN A N 1
ATOM 1161 C CA . GLN A 1 155 ? -16.611 -2.565 15.047 1.00 76.56 155 GLN A CA 1
ATOM 1162 C C . GLN A 1 155 ? -17.017 -1.876 13.736 1.00 76.56 155 GLN A C 1
ATOM 1164 O O . GLN A 1 155 ? -17.937 -1.058 13.744 1.00 76.56 155 GLN A O 1
ATOM 1169 N N . GLN A 1 156 ? -16.400 -2.235 12.606 1.00 69.38 156 GLN A N 1
ATOM 1170 C CA . GLN A 1 156 ? -16.811 -1.769 11.277 1.00 69.38 156 GLN A CA 1
ATOM 1171 C C . GLN A 1 156 ? -17.988 -2.546 10.669 1.00 69.38 156 GLN A C 1
ATOM 1173 O O . GLN A 1 156 ? -18.404 -2.264 9.547 1.00 69.38 156 GLN A O 1
ATOM 1178 N N . GLY A 1 157 ? -18.571 -3.490 11.412 1.00 63.84 157 GLY A N 1
ATOM 1179 C CA . GLY A 1 157 ? -19.740 -4.252 10.978 1.00 63.84 157 GLY A CA 1
ATOM 1180 C C . GLY A 1 157 ? -19.423 -5.645 10.439 1.00 63.84 157 GLY A C 1
ATOM 1181 O O . GLY A 1 157 ? -20.345 -6.336 10.000 1.00 63.84 157 GLY A O 1
ATOM 1182 N N . TRP A 1 158 ? -18.170 -6.105 10.523 1.00 52.44 158 TRP A N 1
ATOM 1183 C CA . TRP A 1 158 ? -17.876 -7.528 10.355 1.00 52.44 158 TRP A CA 1
ATOM 1184 C C . TRP A 1 158 ? -18.553 -8.339 11.466 1.00 52.44 158 TRP A C 1
ATOM 1186 O O . TRP A 1 158 ? -18.454 -8.016 12.646 1.00 52.44 158 TRP A O 1
ATOM 1196 N N . GLY A 1 159 ? -19.265 -9.403 11.094 1.00 48.12 159 GLY A N 1
ATOM 1197 C CA . GLY A 1 159 ? -19.965 -10.266 12.051 1.00 48.12 159 GLY A CA 1
ATOM 1198 C C . GLY A 1 159 ? -21.455 -9.969 12.252 1.00 48.12 159 GLY A C 1
ATOM 1199 O O . GLY A 1 159 ? -22.118 -10.728 12.958 1.00 48.12 159 GLY A O 1
ATOM 1200 N N . LYS A 1 160 ? -22.055 -8.983 11.566 1.00 45.84 160 LYS A N 1
ATOM 1201 C CA . LYS A 1 160 ? -23.518 -9.001 11.348 1.00 45.84 160 LYS A CA 1
ATOM 1202 C C . LYS A 1 160 ? -23.871 -10.043 10.274 1.00 45.84 160 LYS A C 1
ATOM 1204 O O . LYS A 1 160 ? -24.282 -9.689 9.177 1.00 45.84 160 LYS A O 1
ATOM 1209 N N . GLY A 1 161 ? -23.680 -11.327 10.590 1.00 47.53 161 GLY A N 1
ATOM 1210 C CA . GLY A 1 161 ? -24.182 -12.448 9.781 1.00 47.53 161 GLY A CA 1
ATOM 1211 C C . GLY A 1 161 ? -23.175 -13.510 9.332 1.00 47.53 161 GLY A C 1
ATOM 1212 O O . GLY A 1 161 ? -23.578 -14.414 8.609 1.00 47.53 161 GLY A O 1
ATOM 1213 N N . GLN A 1 162 ? -21.906 -13.459 9.747 1.00 46.22 162 GLN A N 1
ATOM 1214 C CA . GLN A 1 162 ? -20.925 -14.502 9.415 1.00 46.22 162 GLN A CA 1
ATOM 1215 C C . GLN A 1 162 ? -20.331 -15.103 10.695 1.00 46.22 162 GLN A C 1
ATOM 1217 O O . GLN A 1 162 ? -19.863 -14.337 11.544 1.00 46.22 162 GLN A O 1
ATOM 1222 N N . PRO A 1 163 ? -20.384 -16.438 10.878 1.00 38.47 163 PRO A N 1
ATOM 1223 C CA . PRO A 1 163 ? -19.805 -17.076 12.050 1.00 38.47 163 PRO A CA 1
ATOM 1224 C C . PRO A 1 163 ? -18.274 -16.942 12.021 1.00 38.47 163 PRO A C 1
ATOM 1226 O O . PRO A 1 163 ? -17.688 -16.880 10.935 1.00 38.47 163 PRO A O 1
ATOM 1229 N N . PRO A 1 164 ? -17.616 -16.884 13.193 1.00 40.69 164 PRO A N 1
ATOM 1230 C CA . PRO A 1 164 ? -16.161 -16.919 13.256 1.00 40.69 164 PRO A CA 1
ATOM 1231 C C . PRO A 1 164 ? -15.639 -18.222 12.626 1.00 40.69 164 PRO A C 1
ATOM 1233 O O . PRO A 1 164 ? -16.339 -19.239 12.679 1.00 40.69 164 PRO A O 1
ATOM 1236 N N . PRO A 1 165 ? -14.434 -18.212 12.029 1.00 45.59 165 PRO A N 1
ATOM 1237 C CA . PRO A 1 165 ? -13.799 -19.445 11.586 1.00 45.59 165 PRO A CA 1
ATOM 1238 C C . PRO A 1 165 ? -13.609 -20.366 12.798 1.00 45.59 165 PRO A C 1
ATOM 1240 O O . PRO A 1 165 ? -13.129 -19.923 13.845 1.00 45.59 165 PRO A O 1
ATOM 1243 N N . GLY A 1 166 ? -14.092 -21.602 12.658 1.00 41.53 166 GLY A N 1
ATOM 1244 C CA . GLY A 1 166 ? -13.922 -22.675 13.638 1.00 41.53 166 GLY A CA 1
ATOM 1245 C C . GLY A 1 166 ? -12.547 -23.316 13.581 1.00 41.53 166 GLY A C 1
ATOM 1246 O O . GLY A 1 166 ? -11.825 -23.083 12.585 1.00 41.53 166 GLY A O 1
#

Radius of gyration: 15.94 Å; chains: 1; bounding box: 42×40×38 Å

pLDDT: mean 84.98, std 13.74, range [38.47, 98.12]